Protein AF-Q2IDP4-F1 (afdb_monomer_lite)

Structure (mmCIF, N/CA/C/O backbone):
data_AF-Q2IDP4-F1
#
_entry.id   AF-Q2IDP4-F1
#
loop_
_atom_site.group_PDB
_atom_site.id
_atom_site.type_symbol
_atom_site.label_atom_id
_atom_site.label_alt_id
_atom_site.label_comp_id
_atom_site.label_asym_id
_atom_site.label_entity_id
_atom_site.label_seq_id
_atom_site.pdbx_PDB_ins_code
_atom_site.Cartn_x
_atom_site.Cartn_y
_atom_site.Cartn_z
_atom_site.occupancy
_atom_site.B_iso_or_equiv
_atom_site.auth_seq_id
_atom_site.auth_comp_id
_atom_site.auth_asym_id
_atom_site.auth_atom_id
_atom_site.pdbx_PDB_model_num
ATOM 1 N N . MET A 1 1 ? -63.301 -20.760 -17.275 1.00 41.53 1 MET A N 1
ATOM 2 C CA . MET A 1 1 ? -63.162 -19.955 -18.511 1.00 41.53 1 MET A CA 1
ATOM 3 C C . MET A 1 1 ? -61.688 -20.020 -18.912 1.00 41.53 1 MET A C 1
ATOM 5 O O . MET A 1 1 ? -60.881 -19.509 -18.158 1.00 41.53 1 MET A O 1
ATOM 9 N N . ARG A 1 2 ? -61.238 -20.932 -19.799 1.00 45.91 2 ARG A N 1
ATOM 10 C CA . ARG A 1 2 ? -61.069 -20.773 -21.276 1.00 45.91 2 ARG A CA 1
ATOM 11 C C . ARG A 1 2 ? -60.734 -19.320 -21.647 1.00 45.91 2 ARG A C 1
ATOM 13 O O . ARG A 1 2 ? -61.542 -18.459 -21.334 1.00 45.91 2 ARG A O 1
ATOM 20 N N . LEU A 1 3 ? -59.579 -18.984 -22.230 1.00 47.44 3 LEU A N 1
ATOM 21 C CA . LEU A 1 3 ? -58.962 -19.406 -23.511 1.00 47.44 3 LEU A CA 1
ATOM 22 C C . LEU A 1 3 ? -57.413 -19.348 -23.350 1.00 47.44 3 LEU A C 1
ATOM 24 O O . LEU A 1 3 ? -56.943 -18.553 -22.552 1.00 47.44 3 LEU A O 1
ATOM 28 N N . GLY A 1 4 ? -56.528 -20.123 -23.982 1.00 36.38 4 GLY A N 1
ATOM 29 C CA . GLY A 1 4 ? -56.558 -20.780 -25.284 1.00 36.38 4 GLY A CA 1
ATOM 30 C C . GLY A 1 4 ? -55.480 -20.158 -26.190 1.00 36.38 4 GLY A C 1
ATOM 31 O O . GLY A 1 4 ? -55.665 -19.030 -26.629 1.00 36.38 4 GLY A O 1
ATOM 32 N N . GLY A 1 5 ? -54.401 -20.884 -26.513 1.00 37.16 5 GLY A N 1
ATOM 33 C CA . GLY A 1 5 ? -53.653 -20.650 -27.759 1.00 37.16 5 GLY A CA 1
ATOM 34 C C . GLY A 1 5 ? -52.173 -21.083 -27.766 1.00 37.16 5 GLY A C 1
ATOM 35 O O . GLY A 1 5 ? -51.530 -20.991 -26.728 1.00 37.16 5 GLY A O 1
ATOM 36 N N . PRO A 1 6 ? -51.636 -21.595 -28.896 1.00 51.19 6 PRO A N 1
ATOM 37 C CA . PRO A 1 6 ? -50.759 -22.771 -28.886 1.00 51.19 6 PRO A CA 1
ATOM 38 C C . PRO A 1 6 ? -49.376 -22.617 -29.562 1.00 51.19 6 PRO A C 1
ATOM 40 O O . PRO A 1 6 ? -49.065 -21.622 -30.208 1.00 51.19 6 PRO A O 1
ATOM 43 N N . GLN A 1 7 ? -48.594 -23.694 -29.402 1.00 44.06 7 GLN A N 1
ATOM 44 C CA . GLN A 1 7 ? -47.412 -24.177 -30.136 1.00 44.06 7 GLN A CA 1
ATOM 45 C C . GLN A 1 7 ? -47.023 -23.515 -31.473 1.00 44.06 7 GLN A C 1
ATOM 47 O O . GLN A 1 7 ? -47.852 -23.352 -32.368 1.00 44.06 7 GLN A O 1
ATOM 52 N N . ARG A 1 8 ? -45.701 -23.444 -31.708 1.00 45.28 8 ARG A N 1
ATOM 53 C CA . ARG A 1 8 ? -45.115 -23.805 -33.011 1.00 45.28 8 ARG A CA 1
ATOM 54 C C . ARG A 1 8 ? -43.896 -24.719 -32.875 1.00 45.28 8 ARG A C 1
ATOM 56 O O . ARG A 1 8 ? -42.943 -24.431 -32.162 1.00 45.28 8 ARG A O 1
ATOM 63 N N . HIS A 1 9 ? -44.005 -25.825 -33.604 1.00 36.72 9 HIS A N 1
ATOM 64 C CA . HIS A 1 9 ? -42.991 -26.800 -33.974 1.00 36.72 9 HIS A CA 1
ATOM 65 C C . HIS A 1 9 ? -42.033 -26.270 -35.054 1.00 36.72 9 HIS A C 1
ATOM 67 O O . HIS A 1 9 ? -42.415 -25.424 -35.861 1.00 36.72 9 HIS A O 1
ATOM 73 N N . GLY A 1 10 ? -40.871 -26.926 -35.159 1.00 34.00 10 GLY A N 1
ATOM 74 C CA . GLY A 1 10 ? -40.087 -27.059 -36.395 1.00 34.00 10 GLY A CA 1
ATOM 75 C C . GLY A 1 10 ? -38.683 -26.457 -36.279 1.00 34.00 10 GLY A C 1
ATOM 76 O O . GLY A 1 10 ? -38.535 -25.358 -35.776 1.00 34.00 10 GLY A O 1
ATOM 77 N N . ALA A 1 11 ? -37.599 -27.083 -36.724 1.00 42.47 11 ALA A N 1
ATOM 78 C CA . ALA A 1 11 ? -37.415 -28.360 -37.392 1.00 42.47 11 ALA A CA 1
ATOM 79 C C . ALA A 1 11 ? -35.931 -28.756 -37.263 1.00 42.47 11 ALA A C 1
ATOM 81 O O . ALA A 1 11 ? -35.046 -27.902 -37.268 1.00 42.47 11 ALA A O 1
ATOM 82 N N . ALA A 1 12 ? -35.675 -30.060 -37.168 1.00 39.72 12 ALA A N 1
ATOM 83 C CA . ALA A 1 12 ? -34.381 -30.661 -37.471 1.00 39.72 12 ALA A CA 1
ATOM 84 C C . ALA A 1 12 ? -34.079 -30.571 -38.983 1.00 39.72 12 ALA A C 1
ATOM 86 O O . ALA A 1 12 ? -35.007 -30.352 -39.758 1.00 39.72 12 ALA A O 1
ATOM 87 N N . HIS A 1 13 ? -32.810 -30.830 -39.350 1.00 36.41 13 HIS A N 1
ATOM 88 C CA . HIS A 1 13 ? -32.187 -30.991 -40.688 1.00 36.41 13 HIS A CA 1
ATOM 89 C C . HIS A 1 13 ? -31.109 -29.919 -40.939 1.00 36.41 13 HIS A C 1
ATOM 91 O O . HIS A 1 13 ? -31.381 -28.739 -40.815 1.00 36.41 13 HIS A O 1
ATOM 97 N N . ARG A 1 14 ? -29.858 -30.212 -41.310 1.00 39.31 14 ARG A N 1
ATOM 98 C CA . ARG A 1 14 ? -29.217 -31.412 -41.867 1.00 39.31 14 ARG A CA 1
ATOM 99 C C . ARG A 1 14 ? -27.720 -31.356 -41.539 1.00 39.31 14 ARG A C 1
ATOM 101 O O . ARG A 1 14 ? -27.067 -30.353 -41.807 1.00 39.31 14 ARG A O 1
ATOM 108 N N . LEU A 1 15 ? -27.181 -32.470 -41.053 1.00 36.00 15 LEU A N 1
ATOM 109 C CA . LEU A 1 15 ? -25.782 -32.828 -41.258 1.00 36.00 15 LEU A CA 1
ATOM 110 C C . LEU A 1 15 ? -25.627 -33.254 -42.721 1.00 36.00 15 LEU A C 1
ATOM 112 O O . LEU A 1 15 ? -26.357 -34.129 -43.187 1.00 36.00 15 LEU A O 1
ATOM 116 N N . THR A 1 16 ? -24.663 -32.665 -43.421 1.00 41.78 16 THR A N 1
ATOM 117 C CA . THR A 1 16 ? -24.126 -33.228 -44.664 1.00 41.78 16 THR A CA 1
ATOM 118 C C . THR A 1 16 ? -22.603 -33.179 -44.577 1.00 41.78 16 THR A C 1
ATOM 120 O O . THR A 1 16 ? -22.062 -32.106 -44.310 1.00 41.78 16 THR A O 1
ATOM 123 N N . PRO A 1 17 ? -21.901 -34.310 -44.763 1.00 44.69 17 PRO A N 1
ATOM 124 C CA . PRO A 1 17 ? -20.449 -34.361 -44.750 1.00 44.69 17 PRO A CA 1
ATOM 125 C C . PRO A 1 17 ? -19.916 -34.052 -46.151 1.00 44.69 17 PRO A C 1
ATOM 127 O O . PRO A 1 17 ? -20.445 -34.547 -47.145 1.00 44.69 17 PRO A O 1
ATOM 130 N N . ALA A 1 18 ? -18.830 -33.290 -46.249 1.00 38.06 18 ALA A N 1
ATOM 131 C CA . ALA A 1 18 ? -18.092 -33.194 -47.500 1.00 38.06 18 ALA A CA 1
ATOM 132 C C . ALA A 1 18 ? -16.588 -33.033 -47.257 1.00 38.06 18 ALA A C 1
ATOM 134 O O . ALA A 1 18 ? -16.097 -31.977 -46.881 1.00 38.06 18 ALA A O 1
ATOM 135 N N . ARG A 1 19 ? -15.894 -34.129 -47.573 1.00 38.94 19 ARG A N 1
ATOM 136 C CA . ARG A 1 19 ? -14.588 -34.183 -48.240 1.00 38.94 19 ARG A CA 1
ATOM 137 C C . ARG A 1 19 ? -13.368 -33.599 -47.521 1.00 38.94 19 ARG A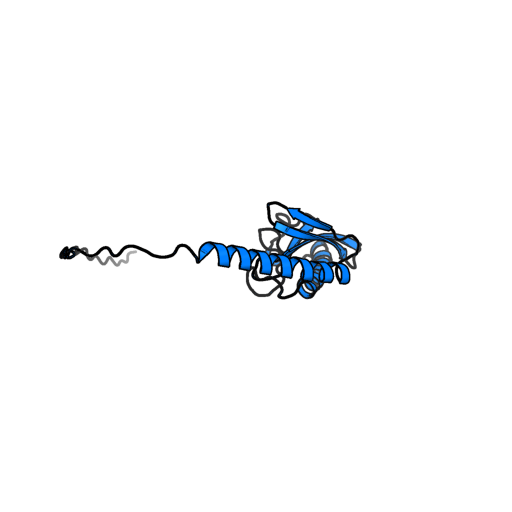 C 1
ATOM 139 O O . ARG A 1 19 ? -12.929 -32.478 -47.736 1.00 38.94 19 ARG A O 1
ATOM 146 N N . ARG A 1 20 ? -12.704 -34.542 -46.851 1.00 36.06 20 ARG A N 1
ATOM 147 C CA . ARG A 1 20 ? -11.261 -34.819 -46.923 1.00 36.06 20 ARG A CA 1
ATOM 148 C C . ARG A 1 20 ? -10.658 -34.385 -48.277 1.00 36.06 20 ARG A C 1
ATOM 150 O O . ARG A 1 20 ? -11.015 -34.951 -49.310 1.00 36.06 20 ARG A O 1
ATOM 157 N N . ALA A 1 21 ? -9.718 -33.445 -48.251 1.00 38.97 21 ALA A N 1
ATOM 158 C CA . ALA A 1 21 ? -8.737 -33.246 -49.313 1.00 38.97 21 ALA A CA 1
ATOM 159 C C . ALA A 1 21 ? -7.347 -33.490 -48.715 1.00 38.97 21 ALA A C 1
ATOM 161 O O . ALA A 1 21 ? -6.993 -32.941 -47.674 1.00 38.97 21 ALA A O 1
ATOM 162 N N . ALA A 1 22 ? -6.636 -34.422 -49.340 1.00 39.53 22 ALA A N 1
ATOM 163 C CA . ALA A 1 22 ? -5.333 -34.924 -48.949 1.00 39.53 22 ALA A CA 1
ATOM 164 C C . ALA A 1 22 ? -4.230 -33.878 -49.170 1.00 39.53 22 ALA A C 1
ATOM 166 O O . ALA A 1 22 ? -4.262 -33.125 -50.141 1.00 39.53 22 ALA A O 1
ATOM 167 N N . ALA A 1 23 ? -3.246 -33.884 -48.273 1.00 36.91 23 ALA A N 1
ATOM 168 C CA . ALA A 1 23 ? -2.001 -33.139 -48.398 1.00 36.91 23 ALA A CA 1
ATOM 169 C C . ALA A 1 23 ? -1.073 -33.776 -49.456 1.00 36.91 23 ALA A C 1
ATOM 171 O O . ALA A 1 23 ? -1.008 -35.008 -49.526 1.00 36.91 23 ALA A O 1
ATOM 172 N N . PRO A 1 24 ? -0.317 -32.983 -50.237 1.00 51.44 24 PRO A N 1
ATOM 173 C CA . PRO A 1 24 ? 0.825 -33.486 -50.991 1.00 51.44 24 PRO A CA 1
ATOM 174 C C . PRO A 1 24 ? 2.081 -33.627 -50.101 1.00 51.44 24 PRO A C 1
ATOM 176 O O . PRO A 1 24 ? 2.232 -32.888 -49.124 1.00 51.44 24 PRO A O 1
ATOM 179 N N . PRO A 1 25 ? 2.984 -34.575 -50.419 1.00 40.84 25 PRO A N 1
ATOM 180 C CA . PRO A 1 25 ? 4.162 -34.880 -49.619 1.00 40.84 25 PRO A CA 1
ATOM 181 C C . PRO A 1 25 ? 5.372 -34.018 -50.002 1.00 40.84 25 PRO A C 1
ATOM 183 O O . PRO A 1 25 ? 5.560 -33.673 -51.164 1.00 40.84 25 PRO A O 1
ATOM 186 N N . GLY A 1 26 ? 6.254 -33.811 -49.022 1.00 36.62 26 GLY A N 1
ATOM 187 C CA . GLY A 1 26 ? 7.680 -33.591 -49.259 1.00 36.62 26 GLY A CA 1
ATOM 188 C C . GLY A 1 26 ? 8.144 -32.137 -49.258 1.00 36.62 26 GLY A C 1
ATOM 189 O O . GLY A 1 26 ? 8.039 -31.448 -50.263 1.00 36.62 26 GLY A O 1
ATOM 190 N N . ALA A 1 27 ? 8.750 -31.722 -48.145 1.00 32.94 27 ALA A N 1
ATOM 191 C CA . ALA A 1 27 ? 10.082 -31.110 -48.110 1.00 32.94 27 ALA A CA 1
ATOM 192 C C . ALA A 1 27 ? 10.425 -30.772 -46.653 1.00 32.94 27 ALA A C 1
ATOM 194 O O . ALA A 1 27 ? 9.873 -29.844 -46.068 1.00 32.94 27 ALA A O 1
ATOM 195 N N . VAL A 1 28 ? 11.348 -31.535 -46.071 1.00 44.56 28 VAL A N 1
ATOM 196 C CA . VAL A 1 28 ? 12.116 -31.091 -44.905 1.00 44.56 28 VAL A CA 1
ATOM 197 C C . VAL A 1 28 ? 13.281 -30.264 -45.439 1.00 44.56 28 VAL A C 1
ATOM 199 O O . VAL A 1 28 ? 14.064 -30.791 -46.230 1.00 44.56 28 VAL A O 1
ATOM 202 N N . PRO A 1 29 ? 13.457 -29.019 -44.982 1.00 39.75 29 PRO A N 1
ATOM 203 C CA . PRO A 1 29 ? 14.779 -28.442 -44.853 1.00 39.75 29 PRO A CA 1
ATOM 204 C C . PRO A 1 29 ? 15.184 -28.402 -43.376 1.00 39.75 29 PRO A C 1
ATOM 206 O O . PRO A 1 29 ? 14.418 -28.012 -42.495 1.00 39.75 29 PRO A O 1
ATOM 209 N N . ALA A 1 30 ? 16.410 -28.857 -43.131 1.00 36.22 30 ALA A N 1
ATOM 210 C CA . ALA A 1 30 ? 17.094 -28.795 -41.852 1.00 36.22 30 ALA A CA 1
ATOM 211 C C . ALA A 1 30 ? 17.212 -27.350 -41.326 1.00 36.22 30 ALA A C 1
ATOM 213 O O . ALA A 1 30 ? 17.258 -26.391 -42.097 1.00 36.22 30 ALA A O 1
ATOM 214 N N . ALA A 1 31 ? 17.262 -27.239 -39.997 1.00 40.09 31 ALA A N 1
ATOM 215 C CA . ALA A 1 31 ? 17.339 -26.005 -39.216 1.00 40.09 31 ALA A CA 1
ATOM 216 C C . ALA A 1 31 ? 18.512 -25.083 -39.603 1.00 40.09 31 ALA A C 1
ATOM 218 O O . ALA A 1 31 ? 19.522 -25.531 -40.149 1.00 40.09 31 ALA A O 1
ATOM 219 N N . PRO A 1 32 ? 18.439 -23.811 -39.178 1.00 36.41 32 PRO A N 1
ATOM 220 C CA . PRO A 1 32 ? 19.424 -23.408 -38.177 1.00 36.41 32 PRO A CA 1
ATOM 221 C C . PRO A 1 32 ? 18.850 -22.510 -37.069 1.00 36.41 32 PRO A C 1
ATOM 223 O O . PRO A 1 32 ? 18.000 -21.655 -37.306 1.00 36.41 32 PRO A O 1
ATOM 226 N N . GLY A 1 33 ? 19.421 -22.639 -35.869 1.00 37.28 33 GLY A N 1
ATOM 227 C CA . GLY A 1 33 ? 19.587 -21.496 -34.969 1.00 37.28 33 GLY A CA 1
ATOM 228 C C . GLY A 1 33 ? 18.629 -21.398 -33.785 1.00 37.28 33 GLY A C 1
ATOM 229 O O . GLY A 1 33 ? 17.850 -20.450 -33.684 1.00 37.28 33 GLY A O 1
ATOM 230 N N . GLU A 1 34 ? 18.790 -22.299 -32.816 1.00 48.31 34 GLU A N 1
ATOM 231 C CA . GLU A 1 34 ? 18.664 -21.946 -31.398 1.00 48.31 34 GLU A CA 1
ATOM 232 C C . GLU A 1 34 ? 19.588 -20.755 -31.083 1.00 48.31 34 GLU A C 1
ATOM 234 O O . GLU A 1 34 ? 20.785 -20.927 -30.879 1.00 48.31 34 GLU A O 1
ATOM 239 N N . ALA A 1 35 ? 19.057 -19.531 -31.078 1.00 46.22 35 ALA A N 1
ATOM 240 C CA . ALA A 1 35 ? 19.779 -18.362 -30.551 1.00 46.22 35 ALA A CA 1
ATOM 241 C C . ALA A 1 35 ? 18.867 -17.192 -30.127 1.00 46.22 35 ALA A C 1
ATOM 243 O O . ALA A 1 35 ? 19.334 -16.065 -30.002 1.00 46.22 35 ALA A O 1
ATOM 244 N N . LYS A 1 36 ? 17.557 -17.411 -29.922 1.00 42.53 36 LYS A N 1
ATOM 245 C CA . LYS A 1 36 ? 16.626 -16.333 -29.511 1.00 42.53 36 LYS A CA 1
ATOM 246 C C . LYS A 1 36 ? 16.160 -16.412 -28.054 1.00 42.53 36 LYS A C 1
ATOM 248 O O . LYS A 1 36 ? 15.688 -15.413 -27.523 1.00 42.53 36 LYS A O 1
ATOM 253 N N . SER A 1 37 ? 16.333 -17.555 -27.385 1.00 49.59 37 SER A N 1
ATOM 254 C CA . SER A 1 37 ? 15.816 -17.754 -26.020 1.00 49.59 37 SER A CA 1
ATOM 255 C C . SER A 1 37 ? 16.744 -17.217 -24.922 1.00 49.59 37 SER A C 1
ATOM 257 O O . SER A 1 37 ? 16.262 -16.695 -23.921 1.00 49.59 37 SER A O 1
ATOM 259 N N . LEU A 1 38 ? 18.069 -17.296 -25.100 1.00 49.62 38 LEU A N 1
ATOM 260 C CA . LEU A 1 38 ? 19.036 -16.831 -24.093 1.00 49.62 38 LEU A CA 1
ATOM 261 C C . LEU A 1 38 ? 19.136 -15.300 -24.030 1.00 49.62 38 LEU A C 1
ATOM 263 O O . LEU A 1 38 ? 19.236 -14.733 -22.944 1.00 49.62 38 LEU A O 1
ATOM 267 N N . THR A 1 39 ? 19.045 -14.621 -25.174 1.00 46.50 39 THR A N 1
ATOM 268 C CA . THR A 1 39 ? 19.153 -13.157 -25.255 1.00 46.50 39 THR A CA 1
ATOM 269 C C . THR A 1 39 ? 17.935 -12.456 -24.645 1.00 46.50 39 THR A C 1
ATOM 271 O O . THR A 1 39 ? 18.087 -11.423 -24.002 1.00 46.50 39 THR A O 1
ATOM 274 N N . MET A 1 40 ? 16.738 -13.046 -24.772 1.00 48.94 40 MET A N 1
ATOM 275 C CA . MET A 1 40 ? 15.512 -12.526 -24.150 1.00 48.94 40 MET A CA 1
ATOM 276 C C . MET A 1 40 ? 1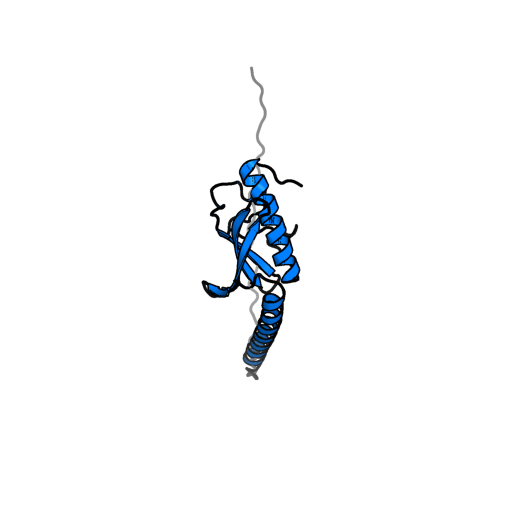5.492 -12.773 -22.632 1.00 48.94 40 MET A C 1
ATOM 278 O O . MET A 1 40 ? 15.063 -11.905 -21.877 1.00 48.94 40 MET A O 1
ATOM 282 N N . GLY A 1 41 ? 16.030 -13.912 -22.177 1.00 43.62 41 GLY A N 1
ATOM 283 C CA . GLY A 1 41 ? 16.204 -14.210 -20.752 1.00 43.62 41 GLY A CA 1
ATOM 284 C C . GLY A 1 41 ? 17.191 -13.266 -20.060 1.00 43.62 41 GLY A C 1
ATOM 285 O O . GLY A 1 41 ? 16.899 -12.773 -18.973 1.00 43.62 41 GLY A O 1
ATOM 286 N N . LEU A 1 42 ? 18.320 -12.945 -20.704 1.00 48.94 42 LEU A N 1
ATOM 287 C CA . LEU A 1 42 ? 19.273 -11.971 -20.163 1.00 48.94 42 LEU A CA 1
ATOM 288 C C . LEU A 1 42 ? 18.723 -10.541 -20.181 1.00 48.94 42 LEU A C 1
ATOM 290 O O . LEU A 1 42 ? 18.893 -9.833 -19.198 1.00 48.94 42 LEU A O 1
ATOM 294 N N . ALA A 1 43 ? 18.045 -10.115 -21.251 1.00 41.66 43 ALA A N 1
ATOM 295 C CA . ALA A 1 43 ? 17.456 -8.775 -21.320 1.00 41.66 43 ALA A CA 1
ATOM 296 C C . ALA A 1 43 ? 16.368 -8.573 -20.252 1.00 41.66 43 ALA A C 1
ATOM 298 O O . ALA A 1 43 ? 16.395 -7.580 -19.534 1.00 41.66 43 ALA A O 1
ATOM 299 N N . CYS A 1 44 ? 15.482 -9.558 -20.061 1.00 48.25 44 CYS A N 1
ATOM 300 C CA . CYS A 1 44 ? 14.444 -9.504 -19.030 1.00 48.25 44 CYS A CA 1
ATOM 301 C C . CYS A 1 44 ? 15.029 -9.497 -17.606 1.00 48.25 44 CYS A C 1
ATOM 303 O O . CYS A 1 44 ? 14.497 -8.827 -16.720 1.00 48.25 44 CYS A O 1
ATOM 305 N N . LEU A 1 45 ? 16.143 -10.207 -17.384 1.00 52.69 45 LEU A N 1
ATOM 306 C CA . LEU A 1 45 ? 16.883 -10.152 -16.123 1.00 52.69 45 LEU A CA 1
ATOM 307 C C . LEU A 1 45 ? 17.534 -8.777 -15.922 1.00 52.69 45 LEU A C 1
ATOM 309 O O . LEU A 1 45 ? 17.352 -8.177 -14.870 1.00 52.69 45 LEU A O 1
ATOM 313 N N . VAL A 1 46 ? 18.249 -8.245 -16.914 1.00 54.78 46 VAL A N 1
ATOM 314 C CA . VAL A 1 46 ? 18.959 -6.956 -16.810 1.00 54.78 46 VAL A CA 1
ATOM 315 C C . VAL A 1 46 ? 17.985 -5.782 -16.644 1.00 54.78 46 VAL A C 1
ATOM 317 O O . VAL A 1 46 ? 18.222 -4.916 -15.799 1.00 54.78 46 VAL A O 1
ATOM 320 N N . ASP A 1 47 ? 16.856 -5.786 -17.357 1.00 56.47 47 ASP A N 1
ATOM 321 C CA . ASP A 1 47 ? 15.797 -4.782 -17.198 1.00 56.47 47 ASP A CA 1
ATOM 322 C C . ASP A 1 47 ? 15.103 -4.893 -15.832 1.00 56.47 47 ASP A C 1
ATOM 324 O O . ASP A 1 47 ? 14.838 -3.874 -15.184 1.00 56.47 47 ASP A O 1
ATOM 328 N N . GLY A 1 48 ? 14.878 -6.121 -15.348 1.00 61.62 48 GLY A N 1
ATOM 329 C CA . GLY A 1 48 ? 14.362 -6.387 -14.005 1.00 61.62 48 GLY A CA 1
ATOM 330 C C . GLY A 1 48 ? 15.302 -5.879 -12.907 1.00 61.62 48 GLY A C 1
ATOM 331 O O . GLY A 1 48 ? 14.879 -5.130 -12.028 1.00 61.62 48 GLY A O 1
ATOM 332 N N . PHE A 1 49 ? 16.596 -6.202 -12.991 1.00 61.44 49 PHE A N 1
ATOM 333 C CA . PHE A 1 49 ? 17.616 -5.749 -12.038 1.00 61.44 49 PHE A CA 1
ATOM 334 C C . PHE A 1 49 ? 17.793 -4.223 -12.055 1.00 61.44 49 PHE A C 1
ATOM 336 O O . PHE A 1 49 ? 17.869 -3.598 -10.995 1.00 61.44 49 PHE A O 1
ATOM 343 N N . GLY A 1 50 ? 17.812 -3.604 -13.239 1.00 65.06 50 GLY A N 1
ATOM 344 C CA . GLY A 1 50 ? 17.924 -2.152 -13.383 1.00 65.06 50 GLY A CA 1
ATOM 345 C C . GLY A 1 50 ? 16.727 -1.396 -12.799 1.00 65.06 50 GLY A C 1
ATOM 346 O O . GLY A 1 50 ? 16.911 -0.345 -12.182 1.00 65.06 50 GLY A O 1
ATOM 347 N N . ARG A 1 51 ? 15.506 -1.930 -12.945 1.00 78.88 51 ARG A N 1
ATOM 348 C CA . ARG A 1 51 ? 14.310 -1.385 -12.285 1.00 78.88 51 ARG A CA 1
ATOM 349 C C . ARG A 1 51 ? 14.400 -1.530 -10.771 1.00 78.88 51 ARG A C 1
ATOM 351 O O . ARG A 1 51 ? 14.256 -0.531 -10.081 1.00 78.88 51 ARG A O 1
ATOM 358 N N . VAL A 1 52 ? 14.700 -2.725 -10.262 1.00 77.00 52 VAL A N 1
ATOM 359 C CA . VAL A 1 52 ? 14.773 -2.981 -8.812 1.00 77.00 52 VAL A CA 1
ATOM 360 C C . VAL A 1 52 ? 15.748 -2.026 -8.117 1.00 77.00 52 VAL A C 1
ATOM 362 O O . VAL A 1 52 ? 15.428 -1.496 -7.056 1.00 77.00 52 VAL A O 1
ATOM 365 N N . LEU A 1 53 ? 16.914 -1.750 -8.714 1.00 76.44 53 LEU A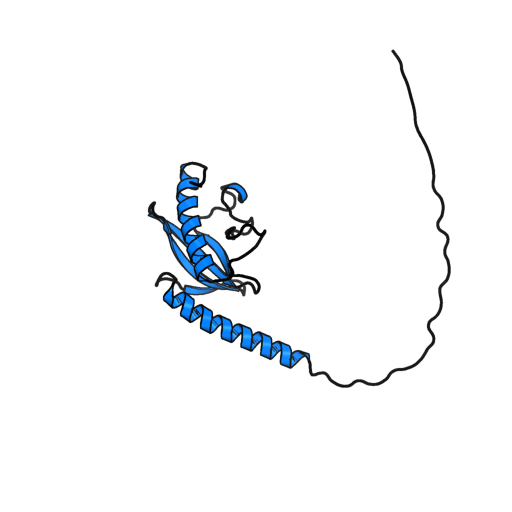 N 1
ATOM 366 C CA . LEU A 1 53 ? 17.880 -0.807 -8.138 1.00 76.44 53 LEU A CA 1
ATOM 367 C C . LEU A 1 53 ? 17.376 0.645 -8.136 1.00 76.44 53 LEU A C 1
ATOM 369 O O . LEU A 1 53 ? 17.544 1.340 -7.133 1.00 76.44 53 LEU A O 1
ATOM 373 N N . ARG A 1 54 ? 16.742 1.105 -9.224 1.00 81.75 54 ARG A N 1
ATOM 374 C CA . ARG A 1 54 ? 16.139 2.451 -9.278 1.00 81.75 54 ARG A CA 1
ATOM 375 C C . ARG A 1 54 ? 15.002 2.593 -8.273 1.00 81.75 54 ARG A C 1
ATOM 377 O O . ARG A 1 54 ? 14.950 3.580 -7.543 1.00 81.75 54 ARG A O 1
ATOM 384 N N . ASP A 1 55 ? 14.133 1.595 -8.216 1.00 89.50 55 ASP A N 1
ATOM 385 C CA . ASP A 1 55 ? 12.972 1.589 -7.336 1.00 89.50 55 ASP A CA 1
ATOM 386 C C . ASP A 1 55 ? 13.402 1.534 -5.874 1.00 89.50 55 ASP A C 1
ATOM 388 O O . ASP A 1 55 ? 12.806 2.204 -5.040 1.00 89.50 55 ASP A O 1
ATOM 392 N N . ARG A 1 56 ? 14.486 0.816 -5.561 1.00 88.44 56 ARG A N 1
ATOM 393 C CA . ARG A 1 56 ? 15.056 0.790 -4.214 1.00 88.44 56 ARG A CA 1
ATOM 394 C C . ARG A 1 56 ? 15.536 2.166 -3.759 1.00 88.44 56 ARG A C 1
ATOM 396 O O . ARG A 1 56 ? 15.141 2.596 -2.682 1.00 88.44 56 ARG A O 1
ATOM 403 N N . ALA A 1 57 ? 16.341 2.860 -4.566 1.00 89.31 57 ALA A N 1
ATOM 404 C CA . ALA A 1 57 ? 16.816 4.202 -4.218 1.00 89.31 57 ALA A CA 1
ATOM 405 C C . ALA A 1 57 ? 15.649 5.187 -4.032 1.00 89.31 57 ALA A C 1
ATOM 407 O O . ALA A 1 57 ? 15.671 6.044 -3.152 1.00 89.31 57 ALA A O 1
ATOM 408 N N . ARG A 1 58 ? 14.604 5.037 -4.850 1.00 92.06 58 ARG A N 1
ATOM 409 C CA . ARG A 1 58 ? 13.390 5.850 -4.776 1.00 92.06 58 ARG A CA 1
ATOM 410 C C . ARG A 1 58 ? 12.582 5.543 -3.515 1.00 92.06 58 ARG A C 1
ATOM 412 O O . ARG A 1 58 ? 12.245 6.461 -2.778 1.00 92.06 58 ARG A O 1
ATOM 419 N N . ALA A 1 59 ? 12.367 4.265 -3.215 1.00 92.88 59 ALA A N 1
ATOM 420 C CA . ALA A 1 59 ? 11.714 3.799 -1.998 1.00 92.88 59 ALA A CA 1
ATOM 421 C C . ALA A 1 59 ? 12.421 4.299 -0.731 1.00 92.88 59 ALA A C 1
ATOM 423 O O . ALA A 1 59 ? 11.754 4.786 0.174 1.00 92.88 59 ALA A O 1
ATOM 424 N N . GLU A 1 60 ? 13.755 4.244 -0.686 1.00 92.44 60 GLU A N 1
ATOM 425 C CA . GLU A 1 60 ? 14.558 4.767 0.431 1.00 92.44 60 GLU A CA 1
ATOM 426 C C . GLU A 1 60 ? 14.389 6.287 0.626 1.00 92.44 60 GLU A C 1
ATOM 428 O O . GLU A 1 60 ? 14.537 6.778 1.742 1.00 92.44 60 GLU A O 1
ATOM 433 N N . GLY A 1 61 ? 14.058 7.030 -0.436 1.00 92.19 61 GLY A N 1
ATOM 434 C CA . GLY A 1 61 ? 13.831 8.474 -0.381 1.00 92.19 61 GLY A CA 1
ATOM 435 C C . GLY A 1 61 ? 12.401 8.902 -0.039 1.00 92.19 61 GLY A C 1
ATOM 436 O O . GLY A 1 61 ? 12.219 10.031 0.415 1.00 92.19 61 GLY A O 1
ATOM 437 N N . ILE A 1 62 ? 11.395 8.048 -0.266 1.00 94.81 62 ILE A N 1
ATOM 438 C CA . ILE A 1 62 ? 9.978 8.442 -0.139 1.00 94.81 62 ILE A CA 1
ATOM 439 C C . ILE A 1 62 ? 9.180 7.645 0.891 1.00 94.81 62 ILE A C 1
ATOM 441 O O . ILE A 1 62 ? 8.226 8.174 1.461 1.00 94.81 62 ILE A O 1
ATOM 445 N N . LEU A 1 63 ? 9.516 6.370 1.096 1.00 96.19 63 LEU A N 1
ATOM 446 C CA . LEU A 1 63 ? 8.781 5.517 2.019 1.00 96.19 63 LEU A CA 1
ATOM 447 C C . LEU A 1 63 ? 9.264 5.772 3.453 1.00 96.19 63 LEU A C 1
ATOM 449 O O . LEU A 1 63 ? 10.380 6.253 3.662 1.00 96.19 63 LEU A O 1
ATOM 453 N N . PRO A 1 64 ? 8.454 5.427 4.469 1.00 96.62 64 PRO A N 1
ATOM 454 C CA . PRO A 1 64 ? 8.870 5.526 5.862 1.00 96.62 64 PRO A CA 1
ATOM 455 C C . PRO A 1 64 ? 10.197 4.807 6.112 1.00 96.62 64 PRO A C 1
ATOM 457 O O . PRO A 1 64 ? 10.436 3.725 5.577 1.00 96.62 64 PRO A O 1
ATOM 460 N N . SER A 1 65 ? 11.044 5.356 6.979 1.00 94.56 65 SER A N 1
ATOM 461 C CA . SER A 1 65 ? 12.378 4.800 7.267 1.00 94.56 65 SER A CA 1
ATOM 462 C C . SER A 1 65 ? 12.357 3.380 7.849 1.00 94.56 65 SER A C 1
ATOM 464 O O . SER A 1 65 ? 13.346 2.657 7.768 1.00 94.56 65 SER A O 1
ATOM 466 N N . SER A 1 66 ? 11.227 2.957 8.418 1.00 95.88 66 SER A N 1
ATOM 467 C CA . SER A 1 66 ? 10.984 1.602 8.923 1.00 95.88 66 SER A CA 1
ATOM 468 C C . SER A 1 66 ? 10.578 0.593 7.839 1.00 95.88 66 SER A C 1
ATOM 470 O O . SER A 1 66 ? 10.327 -0.573 8.155 1.00 95.88 66 SER A O 1
ATOM 472 N N . THR A 1 67 ? 10.519 1.015 6.574 1.00 97.75 67 THR A N 1
ATOM 473 C CA . THR A 1 67 ? 10.200 0.160 5.427 1.00 97.75 67 THR A CA 1
ATOM 474 C C . THR A 1 67 ? 11.219 -0.965 5.263 1.00 97.75 67 THR A C 1
ATOM 476 O O . THR A 1 67 ? 12.427 -0.764 5.382 1.00 97.75 67 THR A O 1
ATOM 479 N N . ARG A 1 68 ? 10.736 -2.167 4.939 1.00 96.81 68 ARG A N 1
ATOM 480 C CA . ARG A 1 68 ? 11.563 -3.359 4.712 1.00 96.81 68 ARG A CA 1
ATOM 481 C C . ARG A 1 68 ? 11.329 -3.916 3.318 1.00 96.81 68 ARG A C 1
ATOM 483 O O . ARG A 1 68 ? 10.189 -4.136 2.928 1.00 96.81 68 ARG A O 1
ATOM 490 N N . TYR A 1 69 ? 12.404 -4.207 2.592 1.00 95.62 69 TYR A N 1
ATOM 491 C CA . TYR A 1 69 ? 12.319 -4.952 1.337 1.00 95.62 69 TYR A CA 1
ATOM 492 C C . TYR A 1 69 ? 12.288 -6.455 1.624 1.00 95.62 69 TYR A C 1
ATOM 494 O O . TYR A 1 69 ? 13.193 -6.974 2.279 1.00 95.62 69 TYR A O 1
ATOM 502 N N . LEU A 1 70 ? 11.250 -7.147 1.162 1.00 95.75 70 LEU A N 1
ATOM 503 C CA . LEU A 1 70 ? 10.994 -8.559 1.446 1.00 95.75 70 LEU A CA 1
ATOM 504 C C . LEU A 1 70 ? 10.582 -9.293 0.168 1.00 95.75 70 LEU A C 1
ATOM 506 O O . LEU A 1 70 ? 10.123 -8.685 -0.794 1.00 95.75 70 LEU A O 1
ATOM 510 N N . THR A 1 71 ? 10.731 -10.617 0.171 1.00 95.19 71 THR A N 1
ATOM 511 C CA . THR A 1 71 ? 10.160 -11.496 -0.858 1.00 95.19 71 THR A CA 1
ATOM 512 C C . THR A 1 71 ? 9.198 -12.466 -0.194 1.00 95.19 71 THR A C 1
ATOM 514 O O . THR A 1 71 ? 9.600 -13.213 0.696 1.00 95.19 71 THR A O 1
ATOM 517 N N . VAL A 1 72 ? 7.936 -12.439 -0.613 1.00 91.56 72 VAL A N 1
ATOM 518 C CA . VAL A 1 72 ? 6.849 -13.260 -0.070 1.00 91.56 72 VAL A CA 1
ATOM 519 C C . VAL A 1 72 ? 6.237 -14.034 -1.229 1.00 91.56 72 VAL A C 1
ATOM 521 O O . VAL A 1 72 ? 5.833 -13.430 -2.215 1.00 91.56 72 VAL A O 1
ATOM 524 N N . GLU A 1 73 ? 6.231 -15.367 -1.146 1.00 91.00 73 GLU A N 1
ATOM 525 C CA . GLU A 1 73 ? 5.663 -16.250 -2.186 1.00 91.00 73 GLU A CA 1
ATOM 526 C C . GLU A 1 73 ? 6.185 -15.957 -3.611 1.00 91.00 73 GLU A C 1
ATOM 528 O O . GLU A 1 73 ? 5.470 -16.070 -4.601 1.00 91.00 73 GLU A O 1
ATOM 533 N N . GLY A 1 74 ? 7.458 -15.564 -3.722 1.00 89.69 74 GLY A N 1
ATOM 534 C CA . GLY A 1 74 ? 8.095 -15.234 -5.002 1.00 89.69 74 GLY A CA 1
ATOM 535 C C . GLY A 1 74 ? 7.835 -13.811 -5.509 1.00 89.69 74 GLY A C 1
ATOM 536 O O . GLY A 1 74 ? 8.386 -13.440 -6.542 1.00 89.69 74 GLY A O 1
ATOM 537 N N . VAL A 1 75 ? 7.067 -12.993 -4.782 1.00 92.56 75 VAL A N 1
ATOM 538 C CA . VAL A 1 75 ? 6.861 -11.568 -5.075 1.00 92.56 75 VAL A CA 1
ATOM 539 C C . VAL A 1 75 ? 7.764 -10.729 -4.182 1.00 92.56 75 VAL A C 1
ATOM 541 O O . VAL A 1 75 ? 7.660 -10.770 -2.954 1.00 92.56 75 VAL A O 1
ATOM 544 N N . SER A 1 76 ? 8.657 -9.955 -4.794 1.00 94.38 76 SER A N 1
ATOM 545 C CA . SER A 1 76 ? 9.525 -9.018 -4.081 1.00 94.38 76 SER A CA 1
ATOM 546 C C . SER A 1 76 ? 8.921 -7.615 -4.045 1.00 94.38 76 SER A C 1
ATOM 548 O O . SER A 1 76 ? 8.411 -7.124 -5.052 1.00 94.38 76 SER A O 1
ATOM 550 N N . GLY A 1 77 ? 8.997 -6.961 -2.890 1.00 95.81 77 GLY A N 1
ATOM 551 C CA . GLY A 1 77 ? 8.403 -5.646 -2.676 1.00 95.81 77 GLY A CA 1
ATOM 552 C C . GLY A 1 77 ? 8.762 -5.041 -1.323 1.00 95.81 77 GLY A C 1
ATOM 553 O O . GLY A 1 77 ? 9.607 -5.555 -0.588 1.00 95.81 77 GLY A O 1
ATOM 554 N N . TRP A 1 78 ? 8.110 -3.933 -0.994 1.00 98.00 78 TRP A N 1
ATOM 555 C CA . TRP A 1 78 ? 8.343 -3.148 0.212 1.00 98.00 78 TRP A CA 1
ATOM 556 C C . TRP A 1 78 ? 7.174 -3.296 1.176 1.00 98.00 78 TRP A C 1
ATOM 558 O O . TRP A 1 78 ? 6.036 -2.977 0.844 1.00 98.00 78 TRP A O 1
ATOM 568 N N . LEU A 1 79 ? 7.470 -3.750 2.388 1.00 98.31 79 LEU A N 1
ATOM 569 C CA . LEU A 1 79 ? 6.565 -3.738 3.525 1.00 98.31 79 LEU A CA 1
ATOM 570 C C . LEU A 1 79 ? 6.782 -2.433 4.296 1.00 98.31 79 LEU A C 1
ATOM 572 O O . LEU A 1 79 ? 7.881 -2.202 4.802 1.00 98.31 79 LEU A O 1
ATOM 576 N N . PHE A 1 80 ? 5.762 -1.585 4.389 1.00 98.38 80 PHE A N 1
ATOM 577 C CA . PHE A 1 80 ? 5.870 -0.268 5.019 1.00 98.38 80 PHE A CA 1
ATOM 578 C C . PHE A 1 80 ? 4.655 0.035 5.904 1.00 98.38 80 PHE A C 1
ATOM 580 O O . PHE A 1 80 ? 3.538 -0.387 5.578 1.00 98.38 80 PHE A O 1
ATOM 587 N N . PRO A 1 81 ? 4.862 0.691 7.058 1.00 98.31 81 PRO A N 1
ATOM 588 C CA . PRO A 1 81 ? 3.766 1.093 7.922 1.00 98.31 81 PRO A CA 1
ATOM 589 C C . PRO A 1 81 ? 3.185 2.441 7.488 1.00 98.31 81 PRO A C 1
ATOM 591 O O . PRO A 1 81 ? 3.899 3.298 6.976 1.00 98.31 81 PRO A O 1
ATOM 594 N N . VAL A 1 82 ? 1.904 2.656 7.759 1.00 98.38 82 VAL A N 1
ATOM 595 C CA . VAL A 1 82 ? 1.254 3.971 7.700 1.00 98.38 82 VAL A CA 1
ATOM 596 C C . VAL A 1 82 ? 0.454 4.145 8.982 1.00 98.38 82 VAL A C 1
ATOM 598 O O . VAL A 1 82 ? -0.194 3.209 9.435 1.00 98.38 82 VAL A O 1
ATOM 601 N N . VAL A 1 83 ? 0.495 5.337 9.565 1.00 98.38 83 VAL A N 1
ATOM 602 C CA . VAL A 1 83 ? -0.414 5.724 10.647 1.00 98.38 83 VAL A CA 1
ATOM 603 C C . VAL A 1 83 ? -1.335 6.795 10.083 1.00 98.38 83 VAL A C 1
ATOM 605 O O . VAL A 1 83 ? -0.859 7.765 9.492 1.00 98.38 83 VAL A O 1
ATOM 608 N N . SER A 1 84 ? -2.643 6.572 10.185 1.00 98.06 84 SER A N 1
ATOM 609 C CA . SER A 1 84 ? -3.638 7.559 9.752 1.00 98.06 84 SER A CA 1
ATOM 610 C C . SER A 1 84 ? -3.659 8.782 10.673 1.00 98.06 84 SER A C 1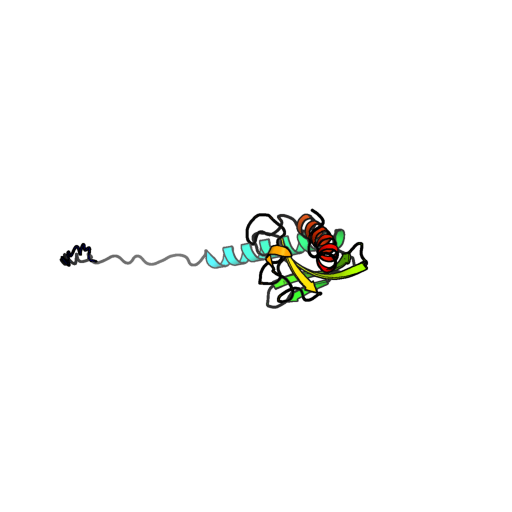
ATOM 612 O O . SER A 1 84 ? -3.169 8.745 11.798 1.00 98.06 84 SER A O 1
ATOM 614 N N . GLU A 1 85 ? -4.311 9.855 10.236 1.00 97.31 85 GLU A N 1
ATOM 615 C CA . GLU A 1 85 ? -4.555 11.050 11.055 1.00 97.31 85 GLU A CA 1
ATOM 616 C C . GLU A 1 85 ? -5.425 10.770 12.295 1.00 97.31 85 GLU A C 1
ATOM 618 O O . GLU A 1 85 ? -5.429 11.561 13.235 1.00 97.31 85 GLU A O 1
ATOM 623 N N . LEU A 1 86 ? -6.137 9.636 12.322 1.00 97.25 86 LEU A N 1
ATOM 624 C CA . LEU A 1 86 ? -6.916 9.161 13.472 1.00 97.25 86 LEU A CA 1
ATOM 625 C C . LEU A 1 86 ? -6.146 8.159 14.350 1.00 97.25 86 LEU A C 1
ATOM 627 O O . LEU A 1 86 ? -6.761 7.472 15.164 1.00 97.25 86 LEU A O 1
ATOM 631 N N . ASP A 1 87 ? -4.823 8.081 14.181 1.00 98.19 87 ASP A N 1
ATOM 632 C CA . ASP A 1 87 ? -3.893 7.226 14.935 1.00 98.19 87 ASP A CA 1
ATOM 633 C C . ASP A 1 87 ? -4.113 5.711 14.751 1.00 98.19 87 ASP A C 1
ATOM 635 O O . ASP A 1 87 ? -3.613 4.890 15.518 1.00 98.19 87 ASP A O 1
ATOM 639 N N . ASP A 1 88 ? -4.837 5.301 13.701 1.00 98.06 88 ASP A N 1
ATOM 640 C CA . ASP A 1 88 ? -4.937 3.879 13.359 1.00 98.06 88 ASP A CA 1
ATOM 641 C C . ASP A 1 88 ? -3.682 3.414 12.607 1.00 98.06 88 ASP A C 1
ATOM 643 O O . ASP A 1 88 ? -3.320 4.038 11.596 1.00 98.06 88 ASP A O 1
ATOM 647 N N . PRO A 1 89 ? -3.049 2.309 13.042 1.00 98.12 89 PRO A N 1
ATOM 648 C CA . PRO A 1 89 ? -1.895 1.738 12.373 1.00 98.12 89 PRO A CA 1
ATOM 649 C C . PRO A 1 89 ? -2.302 0.810 11.224 1.00 98.12 89 PRO A C 1
ATOM 651 O O . PRO A 1 89 ? -3.222 -0.003 11.333 1.00 98.12 89 PRO A O 1
ATOM 654 N N . TYR A 1 90 ? -1.534 0.882 10.143 1.00 98.50 90 TYR A N 1
ATOM 655 C CA . TYR A 1 90 ? -1.660 0.048 8.958 1.00 98.50 90 TYR A CA 1
ATOM 656 C C . TYR A 1 90 ? -0.308 -0.536 8.574 1.00 98.50 90 TYR A C 1
ATOM 658 O O . TYR A 1 90 ? 0.725 0.132 8.656 1.00 98.50 90 TYR A O 1
ATOM 666 N N . GLN A 1 91 ? -0.334 -1.764 8.069 1.00 98.44 91 GLN A N 1
ATOM 667 C CA . GLN A 1 91 ? 0.805 -2.396 7.422 1.00 98.44 91 GLN A CA 1
ATOM 668 C C . GLN A 1 91 ? 0.434 -2.704 5.973 1.00 98.44 91 GLN A C 1
ATOM 670 O O . GLN A 1 91 ? -0.567 -3.370 5.701 1.00 98.44 91 GLN A O 1
ATOM 675 N N . LEU A 1 92 ? 1.246 -2.220 5.036 1.00 98.38 92 LEU A N 1
ATOM 676 C CA . LEU A 1 92 ? 1.000 -2.318 3.600 1.00 98.38 92 LEU A CA 1
ATOM 677 C C . LEU A 1 92 ? 2.189 -2.975 2.899 1.00 98.38 92 LEU A C 1
ATOM 679 O O . LEU A 1 92 ? 3.335 -2.807 3.320 1.00 98.38 92 LEU A O 1
ATOM 683 N N . PHE A 1 93 ? 1.915 -3.702 1.818 1.00 98.00 93 PHE A N 1
ATOM 684 C CA . PHE A 1 93 ? 2.927 -4.297 0.949 1.00 98.00 93 PHE A CA 1
ATOM 685 C C . PHE A 1 93 ? 2.793 -3.745 -0.470 1.00 98.00 93 PHE A C 1
ATOM 687 O O . PHE A 1 93 ? 1.747 -3.915 -1.095 1.00 98.00 93 PHE A O 1
ATOM 694 N N . LEU A 1 94 ? 3.839 -3.087 -0.970 1.00 97.62 94 LEU A N 1
ATOM 695 C CA . LEU A 1 94 ? 3.914 -2.488 -2.304 1.00 97.62 94 LEU A CA 1
ATOM 696 C C . LEU A 1 94 ? 4.863 -3.291 -3.187 1.00 97.62 94 LEU A C 1
ATOM 698 O O . LEU A 1 94 ? 5.982 -3.593 -2.779 1.00 97.62 94 LEU A O 1
ATOM 702 N N . TRP A 1 95 ? 4.454 -3.600 -4.412 1.00 95.81 95 TRP A N 1
ATOM 703 C CA . TRP A 1 95 ? 5.309 -4.267 -5.397 1.00 95.81 95 TRP A CA 1
ATOM 704 C C . TRP A 1 95 ? 4.991 -3.788 -6.811 1.00 95.81 95 TRP A C 1
ATOM 706 O O . TRP A 1 95 ? 3.968 -3.152 -7.046 1.00 95.81 95 TRP A O 1
ATOM 716 N N . PHE A 1 96 ? 5.868 -4.106 -7.759 1.00 93.94 96 PHE A N 1
ATOM 717 C CA . PHE A 1 96 ? 5.630 -3.877 -9.181 1.00 93.94 96 PHE A CA 1
ATOM 718 C C . PHE A 1 96 ? 5.298 -5.210 -9.859 1.00 93.94 96 PHE A C 1
ATOM 720 O O . PHE A 1 96 ? 6.071 -6.159 -9.748 1.00 93.94 96 PHE A O 1
ATOM 727 N N . ASP A 1 97 ? 4.161 -5.298 -10.549 1.00 90.88 97 ASP A N 1
ATOM 728 C CA . ASP A 1 97 ? 3.684 -6.547 -11.174 1.00 90.88 97 ASP A CA 1
ATOM 729 C C . ASP A 1 97 ? 4.085 -6.708 -12.652 1.00 90.88 97 ASP A C 1
ATOM 731 O O . ASP A 1 97 ? 3.718 -7.689 -13.296 1.00 90.88 97 ASP A O 1
ATOM 735 N N . GLY A 1 98 ? 4.840 -5.752 -13.198 1.00 89.31 98 GLY A N 1
ATOM 736 C CA . GLY A 1 98 ? 5.179 -5.682 -14.621 1.00 89.31 98 GLY A CA 1
ATOM 737 C C . GLY A 1 98 ? 4.374 -4.631 -15.389 1.00 89.31 98 GLY A C 1
ATOM 738 O O . GLY A 1 98 ? 4.888 -4.087 -16.365 1.00 89.31 98 GLY A O 1
ATOM 739 N N . GLY A 1 99 ? 3.161 -4.303 -14.933 1.00 88.81 99 GLY A N 1
ATOM 740 C CA . GLY A 1 99 ? 2.290 -3.279 -15.514 1.00 88.81 99 GLY A CA 1
ATOM 741 C C . GLY A 1 99 ? 2.185 -2.010 -14.665 1.00 88.81 99 GLY A C 1
ATOM 742 O O . GLY A 1 99 ? 2.153 -0.911 -15.213 1.00 88.81 99 GLY A O 1
ATOM 743 N N . GLY A 1 100 ? 2.191 -2.140 -13.338 1.00 92.06 100 GLY A N 1
ATOM 744 C CA . GLY A 1 100 ? 2.074 -1.021 -12.406 1.00 92.06 100 GLY A CA 1
ATOM 745 C C . GLY A 1 100 ? 2.477 -1.377 -10.976 1.00 92.06 100 GLY A C 1
ATOM 746 O O . GLY A 1 100 ? 2.716 -2.536 -10.631 1.00 92.06 100 GLY A O 1
ATOM 747 N N . TYR A 1 101 ? 2.565 -0.355 -10.130 1.00 95.56 101 TYR A N 1
ATOM 748 C CA . TYR A 1 101 ? 2.755 -0.513 -8.695 1.00 95.56 101 TYR A CA 1
ATOM 749 C C . TYR A 1 101 ? 1.430 -0.868 -8.035 1.00 95.56 101 TYR A C 1
ATOM 751 O O . TYR A 1 101 ? 0.458 -0.113 -8.079 1.00 95.56 101 TYR A O 1
ATOM 759 N N . GLN A 1 102 ? 1.417 -2.033 -7.416 1.00 96.81 102 GLN A N 1
ATOM 760 C CA . GLN A 1 102 ? 0.302 -2.588 -6.676 1.00 96.81 102 GLN A CA 1
ATOM 761 C C . GLN A 1 102 ? 0.556 -2.387 -5.186 1.00 96.81 102 GLN A C 1
ATOM 763 O O . GLN A 1 102 ? 1.707 -2.391 -4.742 1.00 96.81 102 GLN A O 1
ATOM 768 N N . VAL A 1 103 ? -0.515 -2.250 -4.406 1.00 97.62 103 VAL A N 1
ATOM 769 C CA . VAL A 1 103 ? -0.429 -2.222 -2.943 1.00 97.62 103 VAL A CA 1
ATOM 770 C C . VAL A 1 103 ? -1.474 -3.154 -2.360 1.00 97.62 103 VAL A C 1
ATOM 772 O O . VAL A 1 103 ? -2.624 -3.156 -2.792 1.00 97.62 103 VAL A O 1
ATOM 775 N N . LYS A 1 104 ? -1.073 -3.949 -1.373 1.00 96.75 104 LYS A N 1
ATOM 776 C CA . LYS A 1 104 ? -1.936 -4.850 -0.616 1.00 96.75 104 LYS A CA 1
ATOM 777 C C . LYS A 1 104 ? -1.949 -4.453 0.847 1.00 96.75 104 LYS A C 1
ATOM 779 O O . LYS A 1 104 ? -0.901 -4.165 1.427 1.00 96.75 104 LYS A O 1
ATOM 784 N N . LEU A 1 105 ? -3.136 -4.491 1.437 1.00 97.25 105 LEU A N 1
ATOM 785 C CA . LEU A 1 105 ? -3.301 -4.368 2.874 1.00 97.25 105 LEU A CA 1
ATOM 786 C C . LEU A 1 105 ? -2.859 -5.662 3.562 1.00 97.25 105 LEU A C 1
ATOM 788 O O . LEU A 1 105 ? -3.370 -6.739 3.252 1.00 97.25 105 LEU A O 1
ATOM 792 N N . VAL A 1 106 ? -1.907 -5.543 4.485 1.00 96.88 106 VAL A N 1
ATOM 793 C CA . VAL A 1 106 ? -1.438 -6.646 5.334 1.00 96.88 106 VAL A CA 1
ATOM 794 C C . VAL A 1 106 ? -2.158 -6.595 6.678 1.00 96.88 106 VAL A C 1
ATOM 796 O O . VAL A 1 106 ? -2.737 -7.592 7.096 1.00 96.88 106 VAL A O 1
ATOM 799 N N . GLU A 1 107 ? -2.187 -5.423 7.315 1.00 96.56 107 GLU A N 1
ATOM 800 C CA . GLU A 1 107 ? -2.927 -5.178 8.556 1.00 96.56 107 GLU A CA 1
ATOM 801 C C . GLU A 1 107 ? -3.607 -3.800 8.520 1.00 96.56 107 GLU A C 1
ATOM 803 O O . GLU A 1 107 ? -3.018 -2.861 7.977 1.00 96.56 107 GLU A O 1
ATOM 808 N N . PRO A 1 108 ? -4.813 -3.649 9.104 1.00 95.06 108 PRO A N 1
ATOM 809 C CA . PRO A 1 108 ? -5.608 -4.673 9.790 1.00 95.06 108 PRO A CA 1
ATOM 810 C C . PRO A 1 108 ? -6.324 -5.633 8.822 1.00 95.06 108 PRO A C 1
ATOM 812 O O . PRO A 1 108 ? -6.454 -5.374 7.628 1.00 95.06 108 PRO A O 1
ATOM 815 N N . GLN A 1 109 ? -6.847 -6.746 9.346 1.00 91.19 109 GLN A N 1
ATOM 816 C CA . GLN A 1 109 ? -7.662 -7.676 8.560 1.00 91.19 109 GLN A CA 1
ATOM 817 C C . GLN A 1 109 ? -9.007 -7.033 8.179 1.00 91.19 109 GLN A C 1
ATOM 819 O O . GLN A 1 109 ? -9.899 -6.909 9.021 1.00 91.19 109 GLN A O 1
ATOM 824 N N . VAL A 1 110 ? -9.157 -6.659 6.906 1.00 88.38 110 VAL A N 1
ATOM 825 C CA . VAL A 1 110 ? -10.380 -6.043 6.345 1.00 88.38 110 VAL A CA 1
ATOM 826 C C . VAL A 1 110 ? -11.220 -7.043 5.547 1.00 88.38 110 VAL A C 1
ATOM 828 O O . VAL A 1 110 ? -12.451 -6.990 5.597 1.00 88.38 110 VAL A O 1
ATOM 831 N N . LEU A 1 111 ? -10.583 -7.991 4.847 1.00 84.81 111 LEU A N 1
ATOM 832 C CA . LEU A 1 111 ? -11.305 -8.973 4.031 1.00 84.81 111 LEU A CA 1
ATOM 833 C C . LEU A 1 111 ? -12.232 -9.829 4.898 1.00 84.81 111 LEU A C 1
ATOM 835 O O . LEU A 1 111 ? -11.828 -10.310 5.960 1.00 84.81 111 LEU A O 1
ATOM 839 N N . GLY A 1 112 ? -13.467 -10.012 4.425 1.00 85.50 112 GLY A N 1
ATOM 840 C CA . GLY A 1 112 ? -14.522 -10.760 5.112 1.00 85.50 112 GLY A CA 1
ATOM 841 C C . GLY A 1 112 ? -15.257 -9.980 6.207 1.00 85.50 112 GLY A C 1
ATOM 842 O O . GLY A 1 112 ? -16.254 -10.480 6.719 1.00 85.50 112 GLY A O 1
ATOM 843 N N . ARG A 1 113 ? -14.802 -8.768 6.562 1.00 88.00 113 ARG A N 1
ATOM 844 C CA . ARG A 1 113 ? -15.480 -7.896 7.542 1.00 88.00 113 ARG A CA 1
ATOM 845 C C . ARG A 1 113 ? -16.351 -6.824 6.896 1.00 88.00 113 ARG A C 1
ATOM 847 O O . ARG A 1 113 ? -17.367 -6.447 7.467 1.00 88.00 113 ARG A O 1
ATOM 854 N N . PHE A 1 114 ? -15.950 -6.351 5.722 1.00 88.12 114 PHE A N 1
ATOM 855 C CA . PHE A 1 114 ? -16.629 -5.297 4.975 1.00 88.12 114 PHE A CA 1
ATOM 856 C C . PHE A 1 114 ? -16.855 -5.743 3.532 1.00 88.12 114 PHE A C 1
ATOM 858 O O . PHE A 1 114 ? -16.140 -6.619 3.037 1.00 88.12 114 PHE A O 1
ATOM 865 N N . ASP A 1 115 ? -17.832 -5.132 2.860 1.00 87.56 115 ASP A N 1
ATOM 866 C CA . ASP A 1 115 ? -17.966 -5.271 1.411 1.00 87.56 115 ASP A CA 1
ATOM 867 C C . ASP A 1 115 ? -16.707 -4.697 0.726 1.00 87.56 115 ASP A C 1
ATOM 869 O O . ASP A 1 115 ? -16.411 -3.515 0.925 1.00 87.56 115 ASP A O 1
ATOM 873 N N . PRO A 1 116 ? -15.949 -5.494 -0.056 1.00 85.94 116 PRO A N 1
ATOM 874 C CA . PRO A 1 116 ? -14.686 -5.049 -0.643 1.00 85.94 116 PRO A CA 1
ATOM 875 C C . PRO A 1 116 ? -14.844 -3.825 -1.555 1.00 85.94 116 PRO A C 1
ATOM 877 O O . PRO A 1 116 ? -14.000 -2.927 -1.550 1.00 85.94 116 PRO A O 1
ATOM 880 N N . HIS A 1 117 ? -15.956 -3.743 -2.296 1.00 85.25 117 HIS A N 1
ATOM 881 C CA . HIS A 1 117 ? -16.227 -2.591 -3.151 1.00 85.25 117 HIS A CA 1
ATOM 882 C C . HIS A 1 117 ? -16.441 -1.331 -2.307 1.00 85.25 117 HIS A C 1
ATOM 884 O O . HIS A 1 117 ? -15.800 -0.315 -2.567 1.00 85.25 117 HIS A O 1
ATOM 890 N N . ALA A 1 118 ? -17.276 -1.409 -1.266 1.00 86.56 118 ALA A N 1
ATOM 891 C CA . ALA A 1 118 ? -17.527 -0.293 -0.359 1.00 86.56 118 ALA A CA 1
ATOM 892 C C . ALA A 1 118 ? -16.260 0.233 0.337 1.00 86.56 118 ALA A C 1
ATOM 894 O O . ALA A 1 118 ? -16.216 1.409 0.690 1.00 86.56 118 ALA A O 1
ATOM 895 N N . CYS A 1 119 ? -15.234 -0.608 0.525 1.00 89.94 119 CYS A N 1
ATOM 896 C CA . CYS A 1 119 ? -13.964 -0.202 1.126 1.00 89.94 119 CYS A CA 1
ATOM 897 C C . CYS A 1 119 ? -12.806 0.034 0.147 1.00 89.94 119 CYS A C 1
ATOM 899 O O . CYS A 1 119 ? -11.680 0.257 0.593 1.00 89.94 119 CYS A O 1
ATOM 901 N N . HIS A 1 120 ? -13.062 0.039 -1.167 1.00 91.38 120 HIS A N 1
ATOM 902 C CA . HIS A 1 120 ? -12.034 0.200 -2.202 1.00 91.38 120 HIS A CA 1
ATOM 903 C C . HIS A 1 120 ? -10.881 -0.814 -2.074 1.00 91.38 120 HIS A C 1
ATOM 905 O O . HIS A 1 120 ? -9.711 -0.484 -2.277 1.00 91.38 120 HIS A O 1
ATOM 911 N N . VAL A 1 121 ? -11.217 -2.064 -1.754 1.00 92.62 121 VAL A N 1
ATOM 912 C CA . VAL A 1 121 ? -10.282 -3.191 -1.678 1.00 92.62 121 VAL A CA 1
ATOM 913 C C . VAL A 1 121 ? -10.762 -4.292 -2.626 1.00 92.62 121 VAL A C 1
ATOM 915 O O . VAL A 1 121 ? -11.942 -4.619 -2.691 1.00 92.62 121 VAL A O 1
ATOM 918 N N . PHE A 1 122 ? -9.858 -4.884 -3.394 1.00 91.69 122 PHE A N 1
ATOM 919 C CA . PHE A 1 122 ? -10.151 -6.057 -4.210 1.00 91.69 122 PHE A CA 1
ATOM 920 C C . PHE A 1 122 ? -10.310 -7.310 -3.332 1.00 91.69 122 PHE A C 1
ATOM 922 O O . PHE A 1 122 ? -9.767 -7.369 -2.229 1.00 91.69 122 PHE A O 1
ATOM 929 N N . PRO A 1 123 ? -10.987 -8.370 -3.811 1.00 89.81 123 PRO A N 1
ATOM 930 C CA . PRO A 1 123 ? -11.175 -9.599 -3.032 1.00 89.81 123 PRO A CA 1
ATOM 931 C C . PRO A 1 123 ? -9.880 -10.271 -2.539 1.00 89.81 123 PRO A C 1
ATOM 933 O O . PRO A 1 123 ? -9.915 -11.037 -1.581 1.00 89.81 123 PRO A O 1
ATOM 936 N N . ASP A 1 124 ? -8.741 -9.989 -3.176 1.00 89.31 124 ASP A N 1
ATOM 937 C CA . ASP A 1 124 ? -7.414 -10.504 -2.815 1.00 89.31 124 ASP A CA 1
ATOM 938 C C . ASP A 1 124 ? -6.644 -9.617 -1.809 1.00 89.31 124 ASP A C 1
ATOM 940 O O . ASP A 1 124 ? -5.504 -9.931 -1.443 1.00 89.31 124 ASP A O 1
ATOM 944 N N . GLY A 1 125 ? -7.262 -8.525 -1.345 1.00 91.75 125 GLY A N 1
ATOM 945 C CA . GLY A 1 125 ? -6.697 -7.574 -0.385 1.00 91.75 125 GLY A CA 1
ATOM 946 C C . GLY A 1 125 ? -5.912 -6.428 -1.014 1.00 91.75 125 GLY A C 1
ATOM 947 O O . GLY A 1 125 ? -5.389 -5.584 -0.282 1.00 91.75 125 GLY A O 1
ATOM 948 N N . ARG A 1 126 ? -5.800 -6.377 -2.347 1.00 95.06 126 ARG A N 1
ATOM 949 C CA . ARG A 1 126 ? -5.196 -5.229 -3.026 1.00 95.06 126 ARG A CA 1
ATOM 950 C C . ARG A 1 126 ? -6.056 -3.989 -2.878 1.00 95.06 126 ARG A C 1
ATOM 952 O O . ARG A 1 126 ? -7.274 -4.062 -2.973 1.00 95.06 126 ARG A O 1
ATOM 959 N N . LEU A 1 127 ? -5.420 -2.844 -2.698 1.00 95.25 127 LEU A N 1
ATOM 960 C CA . LEU A 1 127 ? -6.107 -1.565 -2.733 1.00 95.25 127 LEU A CA 1
ATOM 961 C C . LEU A 1 127 ? -6.528 -1.247 -4.172 1.00 95.25 127 LEU A C 1
ATOM 963 O O . LEU A 1 127 ? -5.772 -1.464 -5.121 1.00 95.25 127 LEU A O 1
ATOM 967 N N . CYS A 1 128 ? -7.729 -0.702 -4.334 1.00 92.75 128 CYS A N 1
ATOM 968 C CA . CYS A 1 128 ? -8.201 -0.158 -5.601 1.00 92.75 128 CYS A CA 1
ATOM 969 C C . CYS A 1 128 ? -7.615 1.247 -5.788 1.00 92.75 128 CYS A C 1
ATOM 971 O O . CYS A 1 128 ? -8.221 2.248 -5.412 1.00 92.75 128 CYS A O 1
ATOM 973 N N . LEU A 1 129 ? -6.379 1.316 -6.292 1.00 88.81 129 LEU A N 1
ATOM 974 C CA . LEU A 1 129 ? -5.628 2.574 -6.380 1.00 88.81 129 LEU A CA 1
ATOM 975 C C . LEU A 1 129 ? -6.043 3.440 -7.582 1.00 88.81 129 LEU A C 1
ATOM 977 O O . LEU A 1 129 ? -5.818 4.652 -7.569 1.00 88.81 129 LEU A O 1
ATOM 981 N N . SER A 1 130 ? -6.612 2.831 -8.625 1.00 85.56 130 SER A N 1
ATOM 982 C CA . SER A 1 130 ? -7.047 3.492 -9.859 1.00 85.56 130 SER A CA 1
ATOM 983 C C . SER A 1 130 ? -8.507 3.171 -10.180 1.00 85.56 130 SER A C 1
ATOM 985 O O . SER A 1 130 ? -9.088 2.238 -9.634 1.00 85.56 130 SER A O 1
ATOM 987 N N . SER A 1 131 ? -9.101 3.932 -11.100 1.00 80.44 131 SER A N 1
ATOM 988 C CA . SER A 1 131 ? -10.427 3.627 -11.652 1.00 80.44 131 SER A CA 1
ATOM 989 C C . SER A 1 131 ? -10.425 2.421 -12.599 1.00 80.44 131 SER A C 1
ATOM 991 O O . SER A 1 131 ? -11.491 1.940 -12.977 1.00 80.44 131 SER A O 1
ATOM 993 N N . GLU A 1 132 ? -9.249 1.952 -13.023 1.00 81.75 132 GLU A N 1
ATOM 994 C CA . GLU A 1 132 ? -9.116 0.782 -13.882 1.00 81.75 132 GLU A CA 1
ATOM 995 C C . GLU A 1 132 ? -9.166 -0.494 -13.036 1.00 81.75 132 GLU A C 1
ATOM 997 O O . GLU A 1 132 ? -8.499 -0.620 -12.008 1.00 81.75 132 GLU A O 1
ATOM 1002 N N . ALA A 1 133 ? -9.968 -1.471 -13.465 1.00 74.12 133 ALA A N 1
ATOM 1003 C CA . ALA A 1 133 ? -10.130 -2.718 -12.729 1.00 74.12 133 ALA A CA 1
ATOM 1004 C C . ALA A 1 133 ? -8.790 -3.470 -12.618 1.00 74.12 133 ALA A C 1
ATOM 1006 O O . ALA A 1 133 ? -8.195 -3.851 -13.623 1.00 74.12 133 ALA A O 1
ATOM 1007 N N . GLY A 1 134 ? -8.324 -3.689 -11.385 1.00 75.19 134 GLY A N 1
ATOM 1008 C CA . GLY A 1 134 ? -7.021 -4.300 -11.098 1.00 75.19 134 GLY A CA 1
ATOM 1009 C C . GLY A 1 134 ? -5.810 -3.414 -11.421 1.00 75.19 134 GLY A C 1
ATOM 1010 O O . GLY A 1 134 ? -4.680 -3.901 -11.356 1.00 75.19 134 GLY A O 1
ATOM 1011 N N . GLY A 1 135 ? -6.029 -2.145 -11.778 1.00 82.31 135 GLY A N 1
ATOM 1012 C CA . GLY A 1 135 ? -4.983 -1.220 -12.198 1.00 82.31 135 GLY A CA 1
ATOM 1013 C C . GLY A 1 135 ? -4.143 -0.717 -11.027 1.00 82.31 135 GLY A C 1
ATOM 1014 O O . GLY A 1 135 ? -4.676 -0.204 -10.037 1.00 82.31 135 GLY A O 1
ATOM 1015 N N . GLY A 1 136 ? -2.824 -0.844 -11.167 1.00 90.88 136 GLY A N 1
ATOM 1016 C CA . GLY A 1 136 ? -1.839 -0.250 -10.265 1.00 90.88 136 GLY A CA 1
ATOM 1017 C C . GLY A 1 136 ? -1.528 1.206 -10.617 1.00 90.88 136 GLY A C 1
ATOM 1018 O O . GLY A 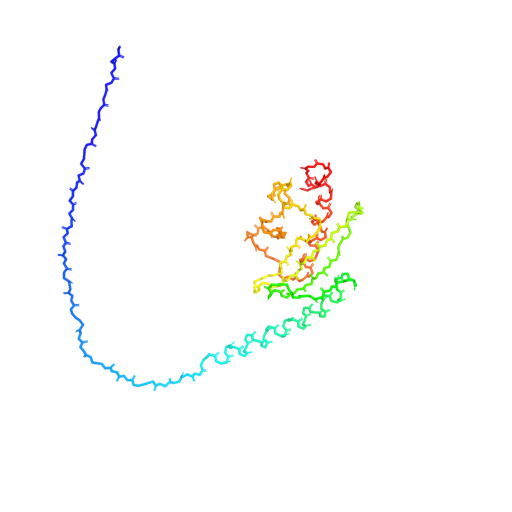1 136 ? -2.117 1.793 -11.521 1.00 90.88 136 GLY A O 1
ATOM 1019 N N . MET A 1 137 ? -0.571 1.794 -9.907 1.00 94.81 137 MET A N 1
ATOM 1020 C CA . MET A 1 137 ? -0.069 3.142 -10.186 1.00 94.81 137 MET A CA 1
ATOM 1021 C C . MET A 1 137 ? 1.154 3.118 -11.114 1.00 94.81 137 MET A C 1
ATOM 1023 O O . MET A 1 137 ? 1.934 2.167 -11.075 1.00 94.81 137 MET A O 1
ATOM 1027 N N . PRO A 1 138 ? 1.384 4.163 -11.926 1.00 92.50 138 PRO A N 1
ATOM 1028 C CA . PRO A 1 138 ? 2.547 4.228 -12.814 1.00 92.50 138 PRO A CA 1
ATOM 1029 C C . PRO A 1 138 ? 3.866 4.470 -12.062 1.00 92.50 138 PRO A C 1
ATOM 1031 O O . PRO A 1 138 ? 4.935 4.152 -12.584 1.00 92.50 138 PRO A O 1
ATOM 1034 N N . SER A 1 139 ? 3.802 5.022 -10.845 1.00 92.81 139 SER A N 1
ATOM 1035 C CA . SER A 1 139 ? 4.966 5.337 -10.015 1.00 92.81 139 SER A CA 1
ATOM 1036 C C . SER A 1 139 ? 4.819 4.824 -8.578 1.00 92.81 139 SER A C 1
ATOM 1038 O O . SER A 1 139 ? 3.708 4.609 -8.082 1.00 92.81 139 SER A O 1
ATOM 1040 N N . LEU A 1 140 ? 5.964 4.629 -7.914 1.00 94.88 140 LEU A N 1
ATOM 1041 C CA . LEU A 1 140 ? 6.042 4.206 -6.515 1.00 94.88 140 LEU A CA 1
ATOM 1042 C C . LEU A 1 140 ? 5.482 5.299 -5.588 1.00 94.88 140 LEU A C 1
ATOM 1044 O O . LEU A 1 140 ? 4.764 4.990 -4.640 1.00 94.88 140 LEU A O 1
ATOM 1048 N N . GLU A 1 141 ? 5.738 6.573 -5.907 1.00 95.44 141 GLU A N 1
ATOM 1049 C CA . GLU A 1 141 ? 5.185 7.743 -5.213 1.00 95.44 141 GLU A CA 1
ATOM 1050 C C . GLU A 1 141 ? 3.667 7.758 -5.249 1.00 95.44 141 GLU A C 1
ATOM 1052 O O . GLU A 1 141 ? 3.040 7.924 -4.207 1.00 95.44 141 GLU A O 1
ATOM 1057 N N . ASP A 1 142 ? 3.075 7.580 -6.432 1.00 95.81 142 ASP A N 1
ATOM 1058 C CA . ASP A 1 142 ? 1.624 7.634 -6.583 1.00 95.81 142 ASP A CA 1
ATOM 1059 C C . ASP A 1 142 ? 0.968 6.469 -5.838 1.00 95.81 142 ASP A C 1
ATOM 1061 O O . ASP A 1 142 ? -0.043 6.662 -5.162 1.00 95.81 142 ASP A O 1
ATOM 1065 N N . ALA A 1 143 ? 1.568 5.271 -5.894 1.00 96.94 143 ALA A N 1
ATOM 1066 C CA . ALA A 1 143 ? 1.117 4.120 -5.109 1.00 96.94 143 ALA A CA 1
ATOM 1067 C C . ALA A 1 143 ? 1.153 4.416 -3.610 1.00 96.94 143 ALA A C 1
ATOM 1069 O O . ALA A 1 143 ? 0.168 4.173 -2.908 1.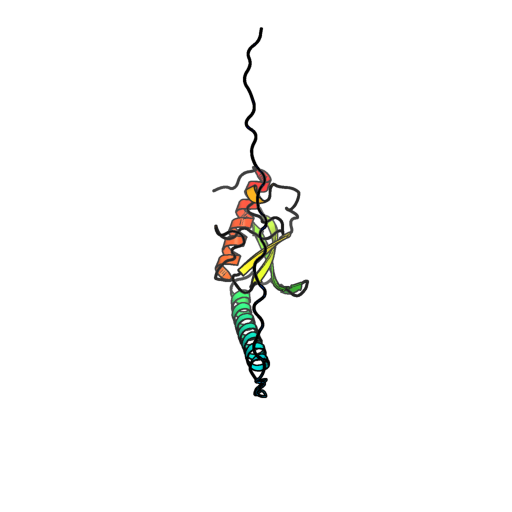00 96.94 143 ALA A O 1
ATOM 1070 N N . TYR A 1 144 ? 2.259 4.975 -3.120 1.00 97.38 144 TYR A N 1
ATOM 1071 C CA . TYR A 1 144 ? 2.400 5.340 -1.718 1.00 97.38 144 TYR A CA 1
ATOM 1072 C C . TYR A 1 144 ? 1.389 6.417 -1.301 1.00 97.38 144 TYR A C 1
ATOM 1074 O O . TYR A 1 144 ? 0.633 6.214 -0.352 1.00 97.38 144 TYR A O 1
ATOM 1082 N N . ALA A 1 145 ? 1.297 7.519 -2.047 1.00 96.94 145 ALA A N 1
ATOM 1083 C CA . ALA A 1 145 ? 0.387 8.624 -1.757 1.00 96.94 145 ALA A CA 1
ATOM 1084 C C . ALA A 1 145 ? -1.083 8.174 -1.744 1.00 96.94 145 ALA A C 1
ATOM 1086 O O . ALA A 1 145 ? -1.833 8.512 -0.826 1.00 96.94 145 ALA A O 1
ATOM 1087 N N . ARG A 1 146 ? -1.495 7.355 -2.721 1.00 96.56 146 ARG A N 1
ATOM 1088 C CA . ARG A 1 146 ? -2.845 6.771 -2.760 1.00 96.56 146 ARG A CA 1
ATOM 1089 C C . ARG A 1 146 ? -3.100 5.820 -1.598 1.00 96.56 146 ARG A C 1
ATOM 1091 O O . ARG A 1 146 ? -4.215 5.798 -1.088 1.00 96.56 146 ARG A O 1
ATOM 1098 N N . SER A 1 147 ? -2.087 5.084 -1.152 1.00 97.44 147 SER A N 1
ATOM 1099 C CA . SER A 1 147 ? -2.209 4.204 0.014 1.00 97.44 147 SER A CA 1
ATOM 1100 C C . SER A 1 147 ? -2.411 4.993 1.303 1.00 97.44 147 SER A C 1
ATOM 1102 O O . SER A 1 147 ? -3.279 4.644 2.094 1.00 97.44 147 SER A O 1
ATOM 1104 N N . VAL A 1 148 ? -1.678 6.096 1.492 1.00 97.56 148 VAL A N 1
ATOM 1105 C CA . VAL A 1 148 ? -1.870 6.997 2.642 1.00 97.56 148 VAL A CA 1
ATOM 1106 C C . VAL A 1 148 ? -3.272 7.611 2.625 1.00 97.56 148 VAL A C 1
ATOM 1108 O O . VAL A 1 148 ? -3.962 7.605 3.645 1.00 97.56 148 VAL A O 1
ATOM 1111 N N . LEU A 1 149 ? -3.730 8.084 1.460 1.00 96.56 149 LEU A N 1
ATOM 1112 C CA . LEU A 1 149 ? -5.092 8.598 1.297 1.00 96.56 149 LEU A CA 1
ATOM 1113 C C . LEU A 1 149 ? -6.140 7.530 1.636 1.00 96.56 149 LEU A C 1
ATOM 1115 O O . LEU A 1 149 ? -7.108 7.819 2.338 1.00 96.56 149 LEU A O 1
ATOM 1119 N N . TRP A 1 150 ? -5.931 6.298 1.168 1.00 96.38 150 TRP A N 1
ATOM 1120 C CA . TRP A 1 150 ? -6.805 5.176 1.483 1.00 96.38 150 TRP A CA 1
ATOM 1121 C C . TRP A 1 150 ? -6.823 4.881 2.986 1.00 96.38 150 TRP A C 1
ATOM 1123 O O . TRP A 1 150 ? -7.910 4.760 3.533 1.00 96.38 150 TRP A O 1
ATOM 1133 N N . CYS A 1 151 ? -5.676 4.838 3.675 1.00 97.69 151 CYS A N 1
ATOM 1134 C CA . CYS A 1 151 ? -5.617 4.607 5.125 1.00 97.69 151 CYS A CA 1
ATOM 1135 C C . CYS A 1 151 ? -6.432 5.645 5.903 1.00 97.69 151 CYS A C 1
ATOM 1137 O O . CYS A 1 151 ? -7.222 5.281 6.771 1.00 97.69 151 CYS A O 1
ATOM 1139 N N . ASN A 1 152 ? -6.303 6.928 5.555 1.00 97.50 152 ASN A N 1
ATOM 1140 C CA . ASN A 1 152 ? -7.095 7.994 6.171 1.00 97.50 152 ASN A CA 1
ATOM 1141 C C . ASN A 1 152 ? -8.595 7.846 5.877 1.00 97.50 152 ASN A C 1
ATOM 1143 O O . ASN A 1 152 ? -9.422 7.927 6.786 1.00 97.50 152 ASN A O 1
ATOM 1147 N N . GLY A 1 153 ? -8.956 7.580 4.619 1.00 96.06 153 GLY A N 1
ATOM 1148 C CA . GLY A 1 153 ? -10.349 7.365 4.228 1.00 96.06 153 GLY A CA 1
ATOM 1149 C C . GLY A 1 153 ? -10.967 6.139 4.904 1.00 96.06 153 GLY A C 1
ATOM 1150 O O . GLY A 1 153 ? -12.088 6.211 5.405 1.00 96.06 153 GLY A O 1
ATOM 1151 N N . PHE A 1 154 ? -10.221 5.036 4.978 1.00 96.69 154 PHE A N 1
ATOM 1152 C CA . PHE A 1 154 ? -10.670 3.795 5.595 1.00 96.69 154 PHE A CA 1
ATOM 1153 C C . PHE A 1 154 ? -10.823 3.938 7.109 1.00 96.69 154 PHE A C 1
ATOM 1155 O O . PHE A 1 154 ? -11.786 3.420 7.665 1.00 96.69 154 PHE A O 1
ATOM 1162 N N . SER A 1 155 ? -9.951 4.695 7.776 1.00 96.69 155 SER A N 1
ATOM 1163 C CA . SER A 1 155 ? -10.118 5.035 9.192 1.00 96.69 155 SER A CA 1
ATOM 1164 C C . SER A 1 155 ? -11.459 5.727 9.463 1.00 96.69 155 SER A C 1
ATOM 1166 O O . SER A 1 155 ? -12.160 5.371 10.414 1.00 96.69 155 SER A O 1
ATOM 1168 N N . VAL A 1 156 ? -11.871 6.673 8.615 1.00 96.56 156 VAL A N 1
ATOM 1169 C CA . VAL A 1 156 ? -13.200 7.301 8.723 1.00 96.56 156 VAL A CA 1
ATOM 1170 C C . VAL A 1 156 ? -14.305 6.289 8.408 1.00 96.56 156 VAL A C 1
ATOM 1172 O O . VAL A 1 156 ? -15.245 6.138 9.189 1.00 96.56 156 VAL A O 1
ATOM 1175 N N . PHE A 1 157 ? -14.164 5.529 7.320 1.00 95.62 157 PHE A N 1
ATOM 1176 C CA . PHE A 1 157 ? -15.132 4.508 6.916 1.00 95.62 157 PHE A CA 1
ATOM 1177 C C . PHE A 1 157 ? -15.372 3.452 8.001 1.00 95.62 157 PHE A C 1
ATOM 1179 O O . PHE A 1 157 ? -16.515 3.099 8.268 1.00 95.62 157 PHE A O 1
ATOM 1186 N N . ALA A 1 158 ? -14.329 2.973 8.675 1.00 94.06 158 ALA A N 1
ATOM 1187 C CA . ALA A 1 158 ? -14.448 1.970 9.729 1.00 94.06 158 ALA A CA 1
ATOM 1188 C C . ALA A 1 158 ? -15.262 2.469 10.938 1.00 94.06 158 ALA A C 1
ATOM 1190 O O . ALA A 1 158 ? -15.825 1.659 11.673 1.00 94.06 158 ALA A O 1
ATOM 1191 N N . ARG A 1 159 ? -15.336 3.792 11.137 1.00 93.69 159 ARG A N 1
ATOM 1192 C CA . ARG A 1 159 ? -16.107 4.440 12.208 1.00 93.69 159 ARG A CA 1
ATOM 1193 C C . ARG A 1 159 ? -17.521 4.822 11.766 1.00 93.69 159 ARG A C 1
ATOM 1195 O O . ARG A 1 159 ? -18.455 4.678 12.547 1.00 93.69 159 ARG A O 1
ATOM 1202 N N . GLU A 1 160 ? -17.679 5.309 10.535 1.00 93.75 160 GLU A N 1
ATOM 1203 C CA . GLU A 1 160 ? -18.925 5.935 10.057 1.00 93.75 160 GLU A CA 1
ATOM 1204 C C . GLU A 1 160 ? -19.672 5.142 8.972 1.00 93.75 160 GLU A C 1
ATOM 1206 O O . GLU A 1 160 ? -20.792 5.495 8.608 1.00 93.75 160 GLU A O 1
ATOM 1211 N N . GLY A 1 161 ? -19.063 4.094 8.417 1.00 91.06 161 GLY A N 1
ATOM 1212 C CA . GLY A 1 161 ? -19.609 3.303 7.310 1.00 91.06 161 GLY A CA 1
ATOM 1213 C C . GLY A 1 161 ? -19.585 4.002 5.945 1.00 91.06 161 GLY A C 1
ATOM 1214 O O . GLY A 1 161 ? -20.207 3.509 5.005 1.00 91.06 161 GLY A O 1
ATOM 1215 N N . ARG A 1 162 ? -18.895 5.144 5.814 1.00 89.31 162 ARG A N 1
ATOM 1216 C CA . ARG A 1 162 ? -18.779 5.925 4.568 1.00 89.31 162 ARG A CA 1
ATOM 1217 C C . ARG A 1 162 ? -17.391 6.551 4.419 1.00 89.31 162 ARG A C 1
ATOM 1219 O O . ARG A 1 162 ? -16.795 6.960 5.414 1.00 89.31 162 ARG A O 1
ATOM 1226 N N . PHE A 1 163 ? -16.898 6.658 3.187 1.00 85.38 163 PHE A N 1
ATOM 1227 C CA . PHE A 1 163 ? -15.694 7.442 2.902 1.00 85.38 163 PHE A CA 1
ATOM 1228 C C . PHE A 1 163 ? -16.006 8.947 2.964 1.00 85.38 163 PHE A C 1
ATOM 1230 O O . PHE A 1 163 ? -17.144 9.353 2.714 1.00 85.38 163 PHE A O 1
ATOM 1237 N N . PRO A 1 164 ? -15.020 9.791 3.311 1.00 80.56 164 PRO A N 1
ATOM 1238 C CA . PRO A 1 164 ? -15.203 11.239 3.410 1.00 80.56 164 PRO A CA 1
ATOM 1239 C C . PRO A 1 164 ? -15.201 11.975 2.052 1.00 80.56 164 PRO A C 1
ATOM 1241 O O . PRO A 1 164 ? -15.073 13.199 2.039 1.00 80.56 164 PRO A O 1
ATOM 1244 N N . PHE A 1 165 ? -15.330 11.264 0.927 1.00 72.94 165 PHE A N 1
ATOM 1245 C CA . PHE A 1 165 ? -15.326 11.798 -0.440 1.00 72.94 165 PHE A CA 1
ATOM 1246 C C . PHE A 1 165 ? -16.204 10.963 -1.376 1.00 72.94 165 PHE A C 1
ATOM 1248 O O . PHE A 1 165 ? -16.378 9.755 -1.095 1.00 72.94 165 PHE A O 1
#

Foldseek 3Di:
DDDDDDDDDDDDDDDDDDDDDDDDDDDDDDDDDPDDPVVVVVVVVVVVVVVVVVQVVVCCVAAPVPWDFDADPNFTFIWGWAQAPVRDIWIKTWGQPPQAIKIFTPPDDDAPVDDCVQLQADNVRIHVLDPDVVDHHHDPNSNVVSVRLSNHQVVVCVVPVHGPD

Radius of gyration: 27.96 Å; chains: 1; bounding box: 83×47×66 Å

Organism: Anaeromyxobacter dehalogenans (strain 2CP-C) (NCBI:txid290397)

pLDDT: mean 77.68, std 23.23, range [32.94, 98.5]

Sequence (165 aa):
MRLGGPQRHGAAHRLTPARRAAAPPGAVPAAPGEAKSLTMGLACLVDGFGRVLRDRARAEGILPSSTRYLTVEGVSGWLFPVVSELDDPYQLFLWFDGGGYQVKLVEPQVLGRFDPHACHVFPDGRLCLSSEAGGGMPSLEDAYARSVLWCNGFSVFAREGRFPF

Secondary structure (DSSP, 8-state):
---------------------PPPP----------SHHHHHHHHHHHHHHHHHHHHHHHHHHS-TT-EEEEETTEEEEEEEEE-TT--EEEEEEEE-SSSEEEEEEES--BTTB-TTTTTB-TTSBB--SSSTT--BSSHHHHHHHHHHHHHHHHHHHHHSS---